Protein AF-A0A3C1YZD0-F1 (afdb_monomer)

Sequence (51 aa):
FELVRKDGSTFPILLSATAVTDRQGRFISSRSTLIDMTERKRAEEALRRSH

Mean predicted aligned error: 3.74 Å

Radius of gyration: 16.64 Å; Cα contacts (8 Å, |Δi|>4): 62; chains: 1; bounding box: 31×29×45 Å

Foldseek 3Di:
DWDADPVRDIFDKDKDKDFDADPVRHTDDIDMDIGTCRVVVVVVVVVVVVD

Nearest PDB structures (foldseek):
  6ph2-assembly2_D  TM=9.148E-01  e=1.260E-01  Brucella melitensis bv. 1 str. 16M
  3t50-assembly3_A  TM=8.907E-01  e=2.293E-01  Brucella melitensis
  3icy-assembly2_B-3  TM=7.945E-01  e=2.293E-01  Chlorobaculum tepidum
  9bkv-assembly1_B  TM=7.953E-01  e=3.702E-01  Escherichia coli
  3ulf-assembly1_B  TM=7.036E-01  e=3.930E-01  Vaucheria frigida

pLDDT: mean 95.58, std 5.38, range [61.53, 98.5]

Structure (mmCIF, N/CA/C/O backbone):
data_AF-A0A3C1YZD0-F1
#
_entry.id   AF-A0A3C1YZD0-F1
#
loop_
_atom_site.group_PDB
_atom_site.id
_atom_site.type_symbol
_atom_site.label_atom_id
_atom_site.label_alt_id
_atom_site.label_comp_id
_atom_site.label_asym_id
_atom_site.label_entity_id
_atom_site.label_seq_id
_atom_site.pdbx_PDB_ins_code
_atom_site.Cartn_x
_atom_site.Cartn_y
_atom_site.Cartn_z
_atom_site.occupancy
_atom_site.B_iso_or_equiv
_atom_site.auth_seq_id
_atom_site.auth_comp_id
_atom_site.auth_asym_id
_atom_site.auth_atom_id
_atom_site.pdbx_PDB_model_num
ATOM 1 N N . PHE A 1 1 ? -7.192 0.836 0.262 1.00 90.69 1 PHE A N 1
ATOM 2 C CA . PHE A 1 1 ? -7.186 -0.643 0.268 1.00 90.69 1 PHE A CA 1
ATOM 3 C C . PHE A 1 1 ? -6.979 -1.117 1.694 1.00 90.69 1 PHE A C 1
ATOM 5 O O . PHE A 1 1 ? -6.548 -0.310 2.511 1.00 90.69 1 PHE A O 1
ATOM 12 N N . GLU A 1 2 ? -7.271 -2.378 1.991 1.00 95.00 2 GLU A N 1
ATOM 13 C CA . GLU A 1 2 ? -6.882 -2.996 3.261 1.00 95.00 2 GLU A CA 1
ATOM 14 C C . GLU A 1 2 ? -5.798 -4.044 3.017 1.00 95.00 2 GLU A C 1
ATOM 16 O O . GLU A 1 2 ? -5.812 -4.722 1.989 1.00 95.00 2 GLU A O 1
ATOM 21 N N . LEU A 1 3 ? -4.850 -4.151 3.946 1.00 96.75 3 LEU A N 1
ATOM 22 C CA . LEU A 1 3 ? -3.844 -5.210 3.971 1.00 96.75 3 LEU A CA 1
ATOM 23 C C . LEU A 1 3 ? -3.962 -6.027 5.252 1.00 96.75 3 LEU A C 1
ATOM 25 O O . LEU A 1 3 ? -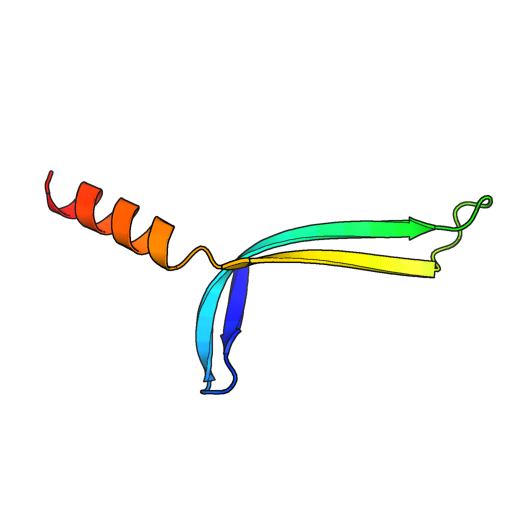4.419 -5.514 6.268 1.00 96.75 3 LEU A O 1
ATOM 29 N N . VAL A 1 4 ? -3.503 -7.277 5.204 1.00 97.25 4 VAL A N 1
ATOM 30 C CA . VAL A 1 4 ? -3.477 -8.191 6.352 1.00 97.25 4 VAL A CA 1
ATOM 31 C C . VAL A 1 4 ? -2.078 -8.17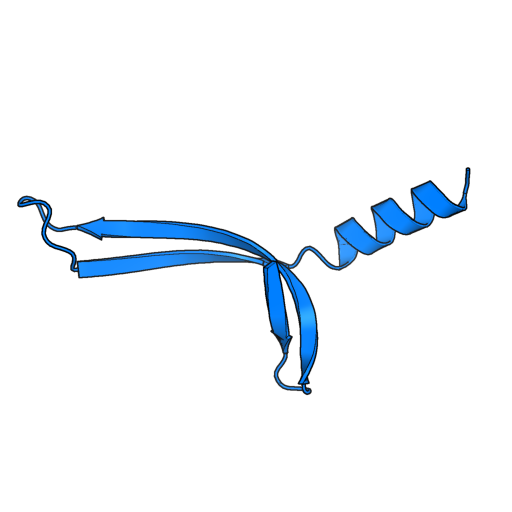5 6.973 1.00 97.25 4 VAL A C 1
ATOM 33 O O . VAL A 1 4 ? -1.079 -8.375 6.280 1.00 97.25 4 VAL A O 1
ATOM 36 N N . ARG A 1 5 ? -1.991 -7.916 8.279 1.00 95.06 5 ARG A N 1
ATOM 37 C CA . ARG A 1 5 ? -0.762 -8.042 9.072 1.00 95.06 5 ARG A CA 1
ATOM 38 C C . ARG A 1 5 ? -0.433 -9.512 9.316 1.00 95.06 5 ARG A C 1
ATOM 40 O O . ARG A 1 5 ? -1.279 -10.390 9.189 1.00 95.06 5 ARG A O 1
ATOM 47 N N . LYS A 1 6 ? 0.794 -9.785 9.763 1.00 95.88 6 LYS A N 1
ATOM 48 C CA . LYS A 1 6 ? 1.224 -11.142 10.139 1.00 95.88 6 LYS A CA 1
ATOM 49 C C . LYS A 1 6 ? 0.333 -11.782 11.217 1.00 95.88 6 LYS A C 1
ATOM 51 O O . LYS A 1 6 ? 0.193 -12.998 11.233 1.00 95.88 6 LYS A O 1
ATOM 56 N N . ASP A 1 7 ? -0.250 -10.975 12.100 1.00 96.69 7 ASP A N 1
ATOM 57 C CA . ASP A 1 7 ? -1.165 -11.424 13.157 1.00 96.69 7 ASP A CA 1
ATOM 58 C C . ASP A 1 7 ? -2.608 -11.679 12.674 1.00 96.69 7 ASP A C 1
ATOM 60 O O . ASP A 1 7 ? -3.458 -12.068 13.469 1.00 96.69 7 ASP A O 1
ATOM 64 N N . GLY A 1 8 ? -2.895 -11.475 11.383 1.00 97.19 8 GLY A N 1
ATOM 65 C CA . GLY A 1 8 ? -4.218 -11.655 10.786 1.00 97.19 8 GLY A CA 1
ATOM 66 C C . GLY A 1 8 ? -5.126 -10.424 10.848 1.00 97.19 8 GLY A C 1
ATOM 67 O O . GLY A 1 8 ? -6.174 -10.422 10.205 1.00 97.19 8 GLY A O 1
ATOM 68 N N . SER A 1 9 ? -4.745 -9.358 11.560 1.00 96.50 9 SER A N 1
ATOM 69 C CA . SER A 1 9 ? -5.519 -8.111 11.587 1.00 96.50 9 SER A CA 1
ATOM 70 C C . SER A 1 9 ? -5.420 -7.348 10.265 1.00 96.50 9 SER A C 1
ATOM 72 O O . SER A 1 9 ? -4.380 -7.368 9.603 1.00 96.50 9 SER A O 1
ATOM 74 N N . THR A 1 10 ? -6.478 -6.630 9.882 1.00 97.12 10 THR A N 1
ATOM 75 C CA . THR A 1 10 ? -6.446 -5.751 8.706 1.00 97.12 10 THR A CA 1
ATOM 76 C C . THR A 1 10 ? -6.052 -4.318 9.061 1.00 97.12 10 THR A C 1
ATOM 78 O O . THR A 1 10 ? -6.153 -3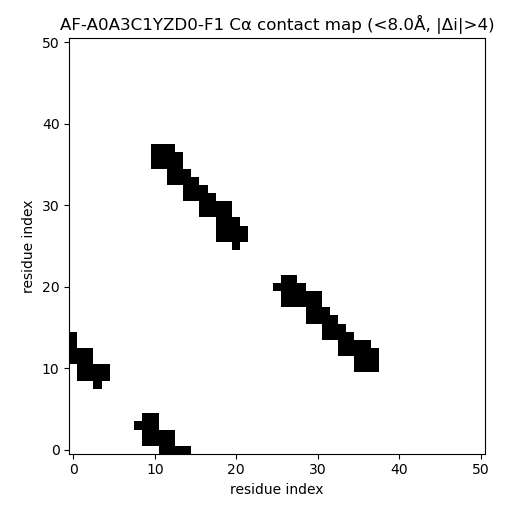.875 10.211 1.00 97.12 10 THR A O 1
ATOM 81 N N . PHE A 1 11 ? -5.558 -3.575 8.070 1.00 96.44 11 PHE A N 1
ATOM 82 C CA . PHE A 1 11 ? -5.319 -2.142 8.199 1.00 96.44 11 PHE A CA 1
ATOM 83 C C . PHE A 1 11 ? -5.465 -1.373 6.897 1.00 96.44 11 PHE A C 1
ATOM 85 O O . PHE A 1 11 ? -5.146 -1.903 5.827 1.00 96.44 11 PHE A O 1
ATOM 92 N N . PRO A 1 12 ? -5.914 -0.108 6.982 1.00 97.56 12 PRO A N 1
ATOM 93 C CA . PRO A 1 12 ? -6.056 0.728 5.814 1.00 97.56 12 PRO A CA 1
ATOM 94 C C . PRO A 1 12 ? -4.681 1.143 5.301 1.00 97.56 12 PRO A C 1
ATOM 96 O O . PRO A 1 12 ? -3.833 1.636 6.046 1.00 97.56 12 PRO A O 1
ATOM 99 N N . ILE A 1 13 ? -4.503 1.018 3.993 1.00 97.75 13 ILE A N 1
ATOM 100 C CA . ILE A 1 13 ? -3.320 1.498 3.294 1.00 97.75 13 ILE A CA 1
ATOM 101 C C . ILE A 1 13 ? -3.679 2.375 2.098 1.00 97.75 13 ILE A C 1
ATOM 103 O O . ILE A 1 13 ? -4.720 2.205 1.441 1.00 97.75 13 ILE A O 1
ATOM 107 N N . LEU A 1 14 ? -2.751 3.271 1.778 1.00 96.88 14 LEU A N 1
ATOM 108 C CA . LEU A 1 14 ? -2.663 3.922 0.482 1.00 96.88 14 LEU A CA 1
ATOM 109 C C . LEU A 1 14 ? -1.638 3.170 -0.374 1.00 96.88 14 LEU A C 1
ATOM 111 O O . LEU A 1 14 ? -0.483 3.028 0.020 1.00 96.88 14 LEU A O 1
ATOM 115 N N . LEU A 1 15 ? -2.073 2.685 -1.535 1.00 96.62 15 LEU A N 1
ATOM 116 C CA . LEU A 1 15 ? -1.236 1.968 -2.495 1.00 96.62 15 LEU A CA 1
ATOM 117 C C . LEU A 1 15 ? -0.973 2.867 -3.703 1.00 96.62 15 LEU A C 1
ATOM 119 O O . LEU A 1 15 ? -1.918 3.361 -4.314 1.00 96.62 15 LEU A O 1
ATOM 123 N N . SER A 1 16 ? 0.295 3.014 -4.074 1.00 96.75 16 SER A N 1
ATOM 124 C CA . SE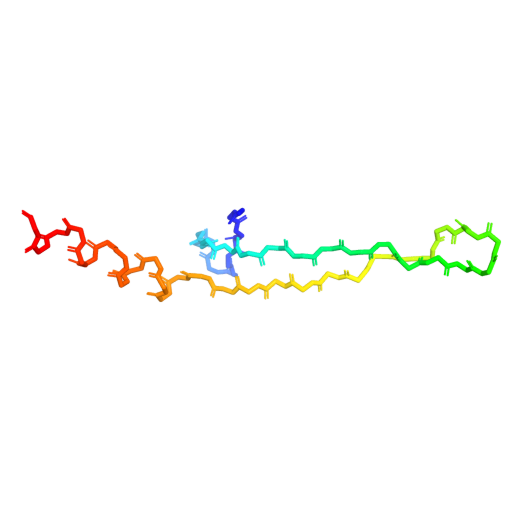R A 1 16 ? 0.710 3.546 -5.371 1.00 96.75 16 SER A CA 1
ATOM 125 C C . SER A 1 16 ? 1.561 2.500 -6.073 1.00 96.75 16 SER A C 1
ATOM 127 O O . SER A 1 16 ? 2.560 2.051 -5.515 1.00 96.75 16 SER A O 1
ATOM 129 N N . ALA A 1 17 ? 1.162 2.092 -7.273 1.00 96.88 17 ALA A N 1
ATOM 130 C CA . ALA A 1 17 ? 1.869 1.090 -8.057 1.00 96.88 17 ALA A CA 1
ATOM 131 C C . ALA A 1 17 ? 2.133 1.619 -9.467 1.00 96.88 17 ALA A C 1
ATOM 133 O O . ALA A 1 17 ? 1.278 2.253 -10.083 1.00 96.88 17 ALA A O 1
ATOM 134 N N . THR A 1 18 ? 3.323 1.350 -9.991 1.00 97.31 18 THR A N 1
ATOM 135 C CA . THR A 1 18 ? 3.718 1.740 -11.347 1.00 97.31 18 THR A CA 1
ATOM 136 C C . THR A 1 18 ? 4.415 0.573 -12.027 1.00 97.31 18 THR A C 1
ATOM 138 O O . THR A 1 18 ? 5.257 -0.093 -11.421 1.00 97.31 18 THR A O 1
ATOM 141 N N . ALA A 1 19 ? 4.076 0.322 -13.290 1.00 97.88 19 ALA A N 1
ATOM 142 C CA . ALA A 1 19 ? 4.797 -0.649 -14.099 1.00 97.88 19 ALA A CA 1
ATOM 143 C C . ALA A 1 19 ? 6.206 -0.127 -14.415 1.00 97.88 19 ALA A C 1
ATOM 145 O O . ALA A 1 19 ? 6.388 1.021 -14.817 1.00 97.88 19 ALA A O 1
ATOM 146 N N . VAL A 1 20 ? 7.199 -0.987 -14.237 1.00 98.19 20 VAL A N 1
ATOM 147 C CA . VAL A 1 20 ? 8.559 -0.794 -14.724 1.00 98.19 20 VAL A CA 1
ATOM 148 C C . VAL A 1 20 ? 8.649 -1.527 -16.052 1.00 98.19 20 VAL A C 1
ATOM 150 O O . VAL A 1 20 ? 8.449 -2.743 -16.112 1.00 98.19 20 VAL A O 1
ATOM 153 N N . THR A 1 21 ? 8.924 -0.785 -17.118 1.00 98.50 21 THR A N 1
ATOM 154 C CA . THR A 1 21 ? 9.034 -1.320 -18.476 1.00 98.50 21 THR A CA 1
ATOM 155 C C . THR A 1 21 ? 10.433 -1.104 -19.031 1.00 98.50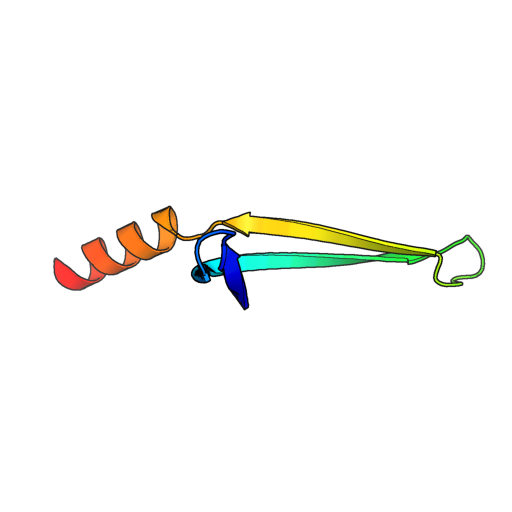 21 THR A C 1
ATOM 157 O O . THR A 1 21 ? 11.129 -0.163 -18.642 1.00 98.50 21 THR A O 1
ATOM 160 N N . ASP A 1 22 ? 10.848 -1.959 -19.962 1.00 97.94 22 ASP A N 1
ATOM 161 C CA . ASP A 1 22 ? 12.056 -1.717 -20.746 1.00 97.94 22 ASP A CA 1
ATOM 162 C C . ASP A 1 22 ? 11.843 -0.589 -21.776 1.00 97.94 22 ASP A C 1
ATOM 164 O O . ASP A 1 22 ? 10.761 -0.006 -21.897 1.00 97.94 22 ASP A O 1
ATOM 168 N N . ARG A 1 23 ? 12.889 -0.281 -22.553 1.00 97.62 23 ARG A N 1
ATOM 169 C CA . ARG A 1 23 ? 12.829 0.739 -23.614 1.00 97.62 23 ARG A CA 1
ATOM 170 C C . ARG A 1 23 ? 11.844 0.423 -24.742 1.00 97.62 23 ARG A C 1
ATOM 172 O O . ARG A 1 23 ? 11.476 1.333 -25.472 1.00 97.62 23 ARG A O 1
ATOM 179 N N . GLN A 1 24 ? 11.449 -0.836 -24.903 1.00 97.88 24 GLN A N 1
ATOM 180 C CA . GLN A 1 24 ? 10.473 -1.275 -25.899 1.00 97.88 24 GLN A CA 1
ATOM 181 C C . GLN A 1 24 ? 9.051 -1.319 -25.312 1.00 97.88 24 GLN A C 1
ATOM 183 O O . GLN A 1 24 ? 8.130 -1.788 -25.972 1.00 97.88 24 GLN A O 1
ATOM 188 N N . GLY A 1 25 ? 8.862 -0.847 -24.074 1.00 97.19 25 GLY A N 1
ATOM 189 C CA . GLY A 1 25 ? 7.578 -0.869 -23.379 1.00 97.19 25 GLY A CA 1
ATOM 190 C C . GLY A 1 25 ? 7.191 -2.248 -22.841 1.00 97.19 25 GLY A C 1
ATOM 191 O O . GLY A 1 25 ? 6.070 -2.420 -22.366 1.00 97.19 25 GLY A O 1
ATOM 192 N N . ARG A 1 26 ? 8.091 -3.239 -22.880 1.00 98.19 26 ARG A N 1
ATOM 193 C CA . ARG A 1 26 ? 7.805 -4.576 -22.348 1.00 98.19 26 ARG A CA 1
ATOM 194 C C . ARG A 1 26 ? 7.865 -4.543 -20.830 1.00 98.19 26 ARG A C 1
ATOM 196 O O . ARG A 1 26 ? 8.773 -3.954 -20.245 1.00 98.19 26 ARG A O 1
ATOM 203 N N . PHE A 1 27 ? 6.890 -5.184 -20.199 1.00 97.94 27 PHE A N 1
ATOM 204 C CA . PHE A 1 27 ? 6.798 -5.274 -18.747 1.00 97.94 27 PHE A CA 1
ATOM 205 C C . PHE A 1 27 ? 8.007 -6.011 -18.155 1.00 97.94 27 PHE A C 1
ATOM 207 O O . PHE A 1 27 ? 8.328 -7.117 -18.584 1.00 97.94 27 PHE A O 1
ATOM 214 N N . ILE A 1 28 ? 8.651 -5.402 -17.157 1.00 98.12 28 ILE A N 1
ATOM 215 C CA . ILE A 1 28 ? 9.725 -6.017 -16.366 1.00 98.12 28 ILE A CA 1
ATOM 216 C C . ILE A 1 28 ? 9.192 -6.380 -14.980 1.00 98.12 28 ILE A C 1
ATOM 218 O O . ILE A 1 28 ? 9.344 -7.511 -14.525 1.00 98.12 28 ILE A O 1
ATOM 222 N N . SER A 1 29 ? 8.594 -5.411 -14.284 1.00 98.06 29 SER A N 1
ATOM 223 C CA . SER A 1 29 ? 8.105 -5.587 -12.916 1.00 98.06 29 SER A CA 1
ATOM 224 C C . SER A 1 29 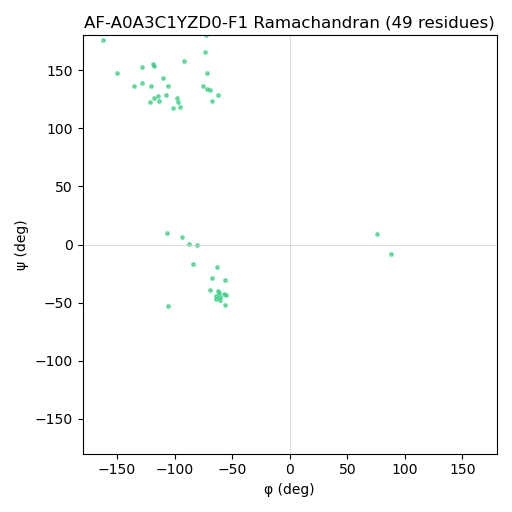? 7.107 -4.497 -12.526 1.00 98.06 29 SER A C 1
ATOM 226 O O . SER A 1 29 ? 6.853 -3.557 -13.277 1.00 98.06 29 SER A O 1
ATOM 228 N N . SER A 1 30 ? 6.531 -4.607 -11.329 1.00 97.81 30 SER A N 1
ATOM 229 C CA . SER A 1 30 ? 5.800 -3.513 -10.692 1.00 97.81 30 SER A CA 1
ATOM 230 C C . SER A 1 30 ? 6.637 -2.932 -9.559 1.00 97.81 30 SER A C 1
ATOM 232 O O . SER A 1 30 ? 7.197 -3.672 -8.750 1.00 97.81 30 SER A O 1
ATOM 234 N N . ARG A 1 31 ? 6.689 -1.603 -9.470 1.00 97.88 31 ARG A N 1
ATOM 235 C CA . ARG A 1 31 ? 7.169 -0.891 -8.288 1.00 97.88 31 ARG A CA 1
ATOM 236 C C . ARG A 1 31 ? 5.963 -0.387 -7.516 1.00 97.88 31 ARG A C 1
ATOM 238 O O . ARG A 1 31 ?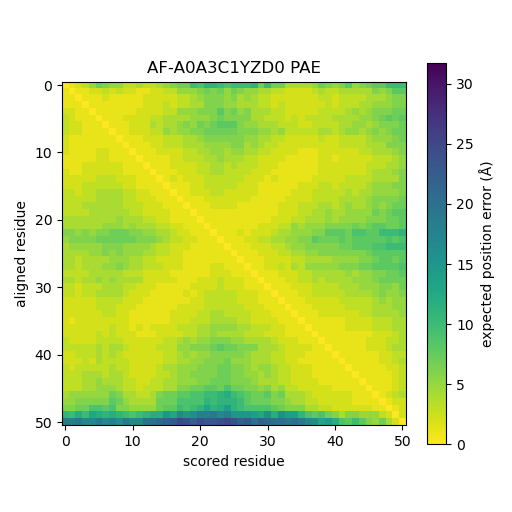 5.206 0.429 -8.036 1.00 97.88 31 ARG A O 1
ATOM 245 N N . SER A 1 32 ? 5.808 -0.864 -6.286 1.00 97.25 32 SER A N 1
ATOM 246 C CA . SER A 1 32 ? 4.693 -0.499 -5.415 1.00 97.25 32 SER A CA 1
ATOM 247 C C . SER A 1 32 ? 5.187 0.141 -4.122 1.00 97.25 32 SER A C 1
ATOM 249 O O . SER A 1 32 ? 6.116 -0.360 -3.494 1.00 97.25 32 SER A O 1
ATOM 251 N N . THR A 1 33 ? 4.528 1.223 -3.722 1.00 97.31 33 THR A N 1
ATOM 252 C CA . THR A 1 33 ? 4.680 1.890 -2.429 1.00 97.31 33 THR A CA 1
ATOM 253 C C . THR A 1 33 ? 3.371 1.748 -1.667 1.00 97.31 33 THR A C 1
ATOM 255 O O . THR A 1 33 ? 2.304 2.081 -2.186 1.00 97.31 33 THR A O 1
ATOM 258 N N . LEU A 1 34 ? 3.459 1.258 -0.433 1.00 97.12 34 LEU A N 1
ATOM 259 C CA . LEU A 1 34 ? 2.327 1.074 0.464 1.00 97.12 34 LEU A CA 1
ATOM 260 C C . LEU A 1 34 ? 2.559 1.954 1.690 1.00 97.12 34 LEU A C 1
ATOM 262 O O . LEU A 1 34 ? 3.614 1.871 2.314 1.00 97.12 34 LEU A O 1
ATOM 266 N N . ILE A 1 35 ? 1.590 2.800 2.016 1.00 96.88 35 ILE A N 1
ATOM 267 C CA . ILE A 1 35 ? 1.635 3.679 3.186 1.00 96.88 35 ILE A CA 1
ATOM 268 C C . ILE A 1 35 ? 0.551 3.214 4.154 1.00 96.88 35 ILE A C 1
ATOM 270 O O . ILE A 1 35 ? -0.617 3.146 3.767 1.00 96.88 35 ILE A O 1
ATOM 274 N N . ASP A 1 36 ? 0.932 2.892 5.391 1.00 97.00 36 ASP A N 1
ATOM 275 C CA . ASP A 1 36 ? -0.019 2.613 6.471 1.00 97.00 36 ASP A CA 1
ATOM 276 C C . ASP A 1 36 ? -0.761 3.907 6.840 1.00 97.00 36 ASP A C 1
ATOM 278 O O . ASP A 1 36 ? -0.150 4.927 7.151 1.00 97.00 36 ASP A O 1
ATOM 282 N N . MET A 1 37 ? -2.092 3.870 6.777 1.00 97.25 37 MET A N 1
ATOM 283 C CA . MET A 1 37 ? -2.966 5.016 7.035 1.00 97.25 37 MET A CA 1
ATOM 284 C C . MET A 1 37 ? -3.704 4.905 8.377 1.00 97.25 37 MET A C 1
ATOM 286 O O . MET A 1 37 ? -4.618 5.692 8.636 1.00 97.25 37 MET A O 1
ATOM 290 N N . THR A 1 38 ? -3.338 3.941 9.229 1.00 96.44 38 THR A N 1
ATOM 291 C CA . THR A 1 38 ? -4.018 3.641 10.499 1.00 96.44 38 THR A CA 1
ATOM 292 C C . THR A 1 38 ? -4.088 4.867 11.406 1.00 96.44 38 THR A C 1
ATOM 294 O O . THR A 1 38 ? -5.170 5.231 11.863 1.00 96.44 38 THR A O 1
ATOM 297 N N . GLU A 1 39 ? -2.958 5.532 11.654 1.00 96.25 39 GLU A N 1
ATOM 298 C CA . GLU A 1 39 ? -2.907 6.692 12.555 1.00 96.25 39 GLU A CA 1
ATOM 299 C C . GLU A 1 39 ? -3.742 7.856 12.032 1.00 96.25 39 GLU A C 1
ATOM 301 O O . GLU A 1 39 ? -4.547 8.436 12.762 1.00 96.25 39 GLU A O 1
ATOM 306 N N . ARG A 1 40 ? -3.624 8.140 10.732 1.00 95.56 40 ARG A N 1
ATOM 307 C CA . ARG A 1 40 ? -4.408 9.191 10.093 1.00 95.56 40 ARG A CA 1
ATOM 308 C C . ARG A 1 40 ? -5.910 8.920 10.192 1.00 95.56 40 ARG A C 1
ATOM 310 O O . ARG A 1 40 ? -6.662 9.823 10.543 1.00 95.56 40 ARG A O 1
ATOM 317 N N . LYS A 1 41 ? -6.354 7.690 9.919 1.00 93.88 41 LYS A N 1
ATOM 318 C CA . LYS A 1 41 ? -7.770 7.311 10.030 1.00 93.88 41 LYS A CA 1
ATOM 319 C C . LYS A 1 41 ? -8.290 7.450 11.461 1.00 93.88 41 LYS A C 1
ATOM 321 O O . LYS A 1 41 ? -9.387 7.964 11.655 1.00 93.88 41 LYS A O 1
ATOM 326 N N . ARG A 1 42 ? -7.490 7.072 12.464 1.00 95.00 42 ARG A N 1
ATOM 327 C CA . ARG A 1 42 ? -7.843 7.265 13.881 1.00 95.00 42 ARG A CA 1
ATOM 328 C C . ARG A 1 42 ? -8.013 8.742 14.232 1.00 95.00 42 ARG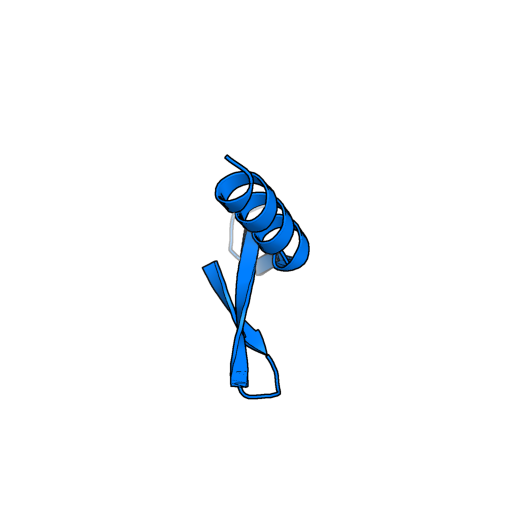 A C 1
ATOM 330 O O . ARG A 1 42 ? -8.962 9.081 14.935 1.00 95.00 42 ARG A O 1
ATOM 337 N N . ALA A 1 43 ? -7.134 9.609 13.729 1.00 95.44 43 ALA A N 1
ATOM 338 C CA . ALA A 1 43 ? -7.245 11.051 13.932 1.00 95.44 43 ALA A CA 1
ATOM 339 C C . ALA A 1 43 ? -8.510 11.626 13.269 1.00 95.44 43 ALA A C 1
ATOM 341 O O . ALA A 1 43 ? -9.265 12.342 13.923 1.00 95.44 43 ALA A O 1
ATOM 342 N N . GLU A 1 44 ? -8.788 11.258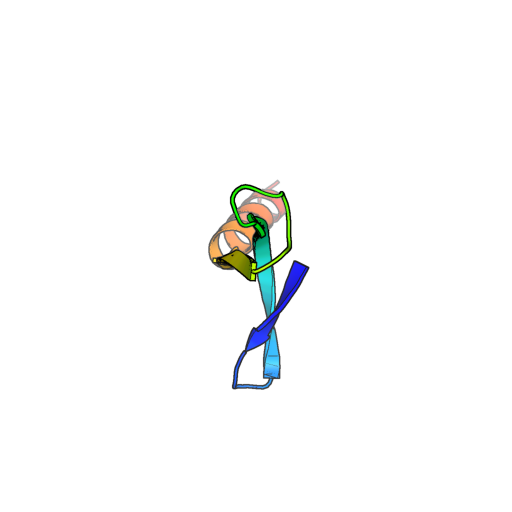 12.012 1.00 95.12 44 GLU A N 1
ATOM 343 C CA . GLU A 1 44 ? -10.008 11.658 11.288 1.00 95.12 44 GLU A CA 1
ATOM 344 C C . GLU A 1 44 ? -11.284 11.231 12.040 1.00 95.12 44 GLU A C 1
ATOM 346 O O . GLU A 1 44 ? -12.232 12.005 12.165 1.00 95.12 44 GLU A O 1
ATOM 351 N N . GLU A 1 45 ? -11.313 10.015 12.590 1.00 95.25 45 GLU A N 1
ATOM 352 C CA . GLU A 1 45 ? -12.448 9.530 13.380 1.00 95.25 45 GLU A CA 1
ATOM 353 C C . GLU A 1 45 ? -12.600 10.227 14.728 1.00 95.25 45 GLU A C 1
ATOM 355 O O . GLU A 1 45 ? -13.726 10.478 15.152 1.00 95.25 45 GLU A O 1
ATOM 360 N N . ALA A 1 46 ? -11.494 10.511 15.420 1.00 95.25 46 ALA A N 1
ATOM 361 C CA . ALA A 1 46 ? -11.528 11.254 16.673 1.00 95.25 46 ALA A CA 1
ATOM 362 C C . ALA A 1 46 ? -12.113 12.653 16.447 1.00 95.25 46 ALA A C 1
ATOM 364 O O . ALA A 1 46 ? -13.065 13.022 17.127 1.00 95.25 46 ALA A O 1
ATOM 365 N N . LEU A 1 47 ? -11.633 13.360 15.418 1.00 94.94 47 LEU A N 1
ATOM 366 C CA . LEU A 1 47 ? -12.180 14.648 14.983 1.00 94.94 47 LEU A CA 1
ATOM 367 C C . LEU A 1 47 ? -13.678 14.559 14.667 1.00 94.94 47 LEU A C 1
ATOM 369 O O . LEU A 1 47 ? -14.446 15.409 15.105 1.00 94.94 47 LEU A O 1
ATOM 373 N N . ARG A 1 48 ? -14.111 13.504 13.965 1.00 93.62 48 ARG A N 1
ATOM 374 C CA . ARG A 1 48 ? -15.527 13.294 13.627 1.00 93.62 48 ARG A CA 1
ATOM 375 C C . ARG A 1 48 ? -16.415 13.002 14.840 1.00 93.62 48 ARG A C 1
ATOM 377 O O . ARG A 1 48 ? -17.598 13.291 14.776 1.00 93.62 48 ARG A O 1
ATOM 384 N N . ARG A 1 49 ? -15.881 12.398 15.906 1.00 93.00 49 ARG A N 1
ATOM 385 C CA . ARG A 1 49 ? -16.629 12.100 17.145 1.00 93.00 49 ARG A CA 1
ATOM 386 C C . ARG A 1 49 ? -16.685 13.277 18.122 1.00 93.00 49 ARG A C 1
ATOM 388 O O . ARG A 1 49 ? -17.484 13.242 19.049 1.00 93.00 49 ARG A O 1
ATOM 395 N N . SER A 1 50 ? -15.815 14.270 17.956 1.00 82.88 50 SER A N 1
ATOM 396 C CA . SER A 1 50 ? -15.784 15.487 18.776 1.00 82.88 50 SER A CA 1
ATOM 397 C C . SER A 1 50 ? -16.695 16.607 18.253 1.00 82.88 50 SER A C 1
ATOM 399 O O . SER A 1 50 ? -16.727 17.676 18.858 1.00 82.88 50 SER A O 1
ATOM 401 N N . HIS A 1 51 ? -17.412 16.362 17.154 1.00 61.53 51 HIS A N 1
ATOM 402 C CA . HIS A 1 51 ? -18.433 17.224 16.555 1.00 61.53 51 HIS A CA 1
ATOM 403 C C . HIS A 1 51 ? -19.801 16.547 16.636 1.00 61.53 51 HIS A C 1
ATOM 405 O O . HIS A 1 51 ? -20.798 17.291 16.755 1.00 61.53 51 HIS A O 1
#

Secondary structure (DSSP, 8-state):
-EEE-TTS-EEEEEEEEEEEE-TT--EEEEEEEEEE-HHHHHHHHHHHH--

Solvent-accessible surface area (backbone atoms only — not comparable to full-atom values): 3211 Å² total; per-residue (Å²): 94,75,45,73,46,98,88,68,49,75,44,48,33,50,77,49,75,46,80,41,54,51,98,84,65,46,82,75,48,74,52,72,50,77,42,82,37,54,68,61,53,52,51,55,50,51,58,61,71,77,107